Protein AF-C9ZE68-F1 (afdb_monomer)

Mean predicted aligned error: 5.51 Å

Organism: Streptomyces scabiei (strain 87.22) (NCBI:txid680198)

pLDDT: mean 90.87, std 10.53, range [42.44, 98.25]

Solvent-accessible surface area (backbone atoms only — not comparable to full-atom values): 5955 Å² total; per-residue (Å²): 134,88,74,89,77,87,78,89,62,75,82,53,48,54,59,55,50,57,30,66,72,49,49,51,53,38,39,52,59,29,58,71,29,46,66,51,25,28,55,48,25,44,76,76,79,28,62,74,60,20,71,30,50,44,78,47,77,48,69,44,99,87,46,54,60,47,43,39,73,45,54,75,49,97,59,41,62,34,37,44,68,33,57,101,87,37,72,59,66,29,44,63,69,47,30,60,60,74,73,78,124

Nearest PDB structures (foldseek):
  2iik-assembly1_B  TM=2.261E-01  e=1.487E+00  Homo sapiens
  7mby-assembly1_R  TM=3.141E-01  e=6.501E+00  Homo sapiens

Sequence (101 aa):
MSGIRFEFDPSCLQEVMQSAPVRDALRQKAEEIVPRAQALARAEIGEEFAESITVSEEIRPRGRPTAKVVADRADAEAHEYGDSTTARRRILGRAARTGDT

Foldseek 3Di:
DPDDDDDDDVVCVLVVQLDPVNQVVQQVLQVQLLVQLLVLCCVPPRNLQSVQWDWDWDQDPSRHIHIHTDGPDPCRCCQLPNDPPGDHPNSSVVSNPVPPD

Structure (mmCIF, N/CA/C/O backbone):
data_AF-C9ZE68-F1
#
_entry.id   AF-C9ZE68-F1
#
loop_
_atom_site.group_PDB
_atom_site.id
_atom_site.type_symbol
_atom_site.label_atom_id
_atom_site.label_alt_id
_atom_site.label_comp_id
_atom_site.label_asym_id
_atom_site.label_entity_id
_atom_site.label_seq_id
_atom_site.pdbx_PDB_ins_code
_atom_site.Cartn_x
_atom_site.Cartn_y
_atom_site.Cartn_z
_atom_site.occupancy
_atom_site.B_iso_or_equiv
_atom_site.auth_seq_id
_atom_site.auth_comp_id
_atom_site.auth_asym_id
_atom_site.auth_atom_id
_atom_site.pdbx_PDB_model_num
ATOM 1 N N . MET A 1 1 ? 35.829 -20.253 -32.693 1.00 49.03 1 MET A N 1
ATOM 2 C CA . MET A 1 1 ? 34.462 -19.725 -32.496 1.00 49.03 1 MET A CA 1
ATOM 3 C C . MET A 1 1 ? 34.550 -18.591 -31.490 1.00 49.03 1 MET A C 1
ATOM 5 O O . MET A 1 1 ? 34.694 -18.866 -30.307 1.00 49.03 1 MET A O 1
ATOM 9 N N . SER A 1 2 ? 34.588 -17.338 -31.951 1.00 62.56 2 SER A N 1
ATOM 10 C CA . SER A 1 2 ? 34.518 -16.187 -31.041 1.00 62.56 2 SER A CA 1
ATOM 11 C C . SER A 1 2 ? 33.066 -16.074 -30.580 1.00 62.56 2 SER A C 1
ATOM 13 O O . SER A 1 2 ? 32.187 -15.819 -31.399 1.00 62.56 2 SER A O 1
ATOM 15 N N . GLY A 1 3 ? 32.795 -16.408 -29.319 1.00 71.56 3 GLY A N 1
ATOM 16 C CA . GLY A 1 3 ? 31.447 -16.336 -28.758 1.00 71.56 3 GLY A CA 1
ATOM 17 C C . GLY A 1 3 ? 31.003 -14.882 -28.629 1.00 71.56 3 GLY A C 1
ATOM 18 O O . GLY A 1 3 ? 31.788 -14.036 -28.201 1.00 71.56 3 GLY A O 1
ATOM 19 N N . ILE A 1 4 ? 29.753 -14.595 -28.989 1.00 76.12 4 ILE A N 1
ATOM 20 C CA . ILE A 1 4 ? 29.135 -13.295 -28.719 1.00 76.12 4 ILE A CA 1
ATOM 21 C C . ILE A 1 4 ? 29.151 -13.086 -27.201 1.00 76.12 4 ILE A C 1
ATOM 23 O O . ILE A 1 4 ? 28.616 -13.905 -26.452 1.00 76.12 4 ILE A O 1
ATOM 27 N N . ARG A 1 5 ? 29.792 -12.005 -26.750 1.00 76.38 5 ARG A N 1
ATOM 28 C CA . ARG A 1 5 ? 29.735 -11.544 -25.362 1.00 76.38 5 ARG A CA 1
ATOM 29 C C . ARG A 1 5 ? 28.715 -10.422 -25.286 1.00 76.38 5 ARG A C 1
ATOM 31 O O . ARG A 1 5 ? 28.875 -9.403 -25.948 1.00 76.38 5 ARG A O 1
ATOM 38 N N . PHE A 1 6 ? 27.671 -10.633 -24.498 1.00 81.00 6 PHE A N 1
ATOM 39 C CA . PHE A 1 6 ? 26.777 -9.558 -24.098 1.00 81.00 6 PHE A CA 1
ATOM 40 C C . PHE A 1 6 ? 27.409 -8.849 -22.903 1.00 81.00 6 PHE A C 1
ATOM 42 O O . PHE A 1 6 ? 27.672 -9.480 -21.879 1.00 81.00 6 PHE A O 1
ATOM 49 N N . GLU A 1 7 ? 27.672 -7.556 -23.051 1.00 82.88 7 GLU A N 1
ATOM 50 C CA . GLU A 1 7 ? 28.088 -6.686 -21.956 1.00 82.88 7 GLU A CA 1
ATOM 51 C C . GLU A 1 7 ? 26.886 -5.845 -21.531 1.00 82.88 7 GLU A C 1
ATOM 53 O O . GLU A 1 7 ? 26.155 -5.310 -22.366 1.00 82.88 7 GLU A O 1
ATOM 58 N N . PHE A 1 8 ? 26.639 -5.788 -20.225 1.00 82.12 8 PHE A N 1
ATOM 59 C CA . PHE A 1 8 ? 25.560 -4.983 -19.674 1.00 82.12 8 PHE A CA 1
ATOM 60 C C . PHE A 1 8 ? 25.942 -3.505 -19.747 1.00 82.12 8 PHE A C 1
ATOM 62 O O . PHE A 1 8 ? 26.947 -3.108 -19.160 1.00 82.12 8 PHE A O 1
ATOM 69 N N . ASP A 1 9 ? 25.125 -2.704 -20.426 1.00 85.00 9 ASP A N 1
ATOM 70 C CA . ASP A 1 9 ? 25.223 -1.248 -20.404 1.00 85.00 9 ASP A CA 1
ATOM 71 C C . ASP A 1 9 ? 24.418 -0.699 -19.210 1.00 85.00 9 ASP A C 1
ATOM 73 O O . ASP A 1 9 ? 23.189 -0.762 -19.219 1.00 85.00 9 ASP A O 1
ATOM 77 N N . PRO A 1 10 ? 25.059 -0.127 -18.177 1.00 82.69 10 PRO A N 1
ATOM 78 C CA . PRO A 1 10 ? 24.349 0.404 -17.018 1.00 82.69 10 PRO A CA 1
ATOM 79 C C . PRO A 1 10 ? 23.376 1.542 -17.342 1.00 82.69 10 PRO A C 1
ATOM 81 O O . PRO A 1 10 ? 22.474 1.802 -16.544 1.00 82.69 10 PRO A O 1
ATOM 84 N N . SER A 1 11 ? 23.530 2.220 -18.485 1.00 84.00 11 SER A N 1
ATOM 85 C CA . SER A 1 11 ? 22.630 3.298 -18.898 1.00 84.00 11 SER A CA 1
ATOM 86 C C . SER A 1 11 ? 21.211 2.798 -19.198 1.00 84.00 11 SER A C 1
ATOM 88 O O . SER A 1 11 ? 20.246 3.513 -18.928 1.00 84.00 11 SER A O 1
ATOM 90 N N . CYS A 1 12 ? 21.055 1.539 -19.629 1.00 85.50 12 CYS A N 1
ATOM 91 C CA . CYS A 1 12 ? 19.744 0.950 -19.916 1.00 85.50 12 CYS A CA 1
ATOM 92 C C . CYS A 1 12 ? 18.988 0.510 -18.651 1.00 85.50 12 CYS A C 1
ATOM 94 O O . CYS A 1 12 ? 17.796 0.200 -18.709 1.00 85.50 12 CYS A O 1
ATOM 96 N N . LEU A 1 13 ? 19.644 0.511 -17.481 1.00 83.75 13 LEU A N 1
ATOM 97 C CA . LEU A 1 13 ? 19.055 0.024 -16.233 1.00 83.75 13 LEU A CA 1
ATOM 98 C C . LEU A 1 13 ? 17.764 0.763 -15.873 1.00 83.75 13 LEU A C 1
ATOM 100 O O . LEU A 1 13 ? 16.823 0.146 -15.382 1.00 83.75 13 LEU A O 1
ATOM 104 N N . GLN A 1 14 ? 17.702 2.075 -16.106 1.00 83.75 14 GLN A N 1
ATOM 105 C CA . GLN A 1 14 ? 16.513 2.861 -15.787 1.00 83.75 14 GLN A CA 1
ATOM 106 C C . GLN A 1 14 ? 15.311 2.442 -16.642 1.00 83.75 14 GLN A C 1
ATOM 108 O O . GLN A 1 14 ? 14.220 2.262 -16.106 1.00 83.75 14 GLN A O 1
ATOM 113 N N . GLU A 1 15 ? 15.517 2.237 -17.941 1.00 85.88 15 GLU A N 1
ATOM 114 C CA . GLU A 1 15 ? 14.476 1.784 -18.868 1.00 85.88 15 GLU A CA 1
ATOM 115 C C . GLU A 1 15 ? 14.003 0.371 -18.516 1.00 85.88 15 GLU A C 1
ATOM 117 O O . GLU A 1 15 ? 12.801 0.118 -18.432 1.00 85.88 15 GLU A O 1
ATOM 122 N N . VAL A 1 16 ? 14.940 -0.532 -18.203 1.00 86.88 16 VAL A N 1
ATOM 123 C CA . VAL A 1 16 ? 14.628 -1.889 -17.732 1.00 86.88 16 VAL A CA 1
ATOM 124 C C . VAL A 1 16 ? 13.805 -1.841 -16.446 1.00 86.88 16 VAL A C 1
ATOM 126 O O . VAL A 1 16 ? 12.775 -2.507 -16.347 1.00 86.88 16 VAL A O 1
ATOM 129 N N . MET A 1 17 ? 14.207 -1.021 -15.472 1.00 84.31 17 MET A N 1
ATOM 130 C CA . MET A 1 17 ? 13.481 -0.870 -14.210 1.00 84.31 17 MET A CA 1
ATOM 131 C C . MET A 1 17 ? 12.079 -0.288 -14.402 1.00 84.31 17 MET A C 1
ATOM 133 O O . MET A 1 17 ? 11.209 -0.581 -13.595 1.00 84.31 17 MET A O 1
ATOM 137 N N . GLN A 1 18 ? 11.848 0.517 -15.440 1.00 86.88 18 GLN A N 1
ATOM 138 C CA . GLN A 1 18 ? 10.539 1.094 -15.773 1.00 86.88 18 GLN A CA 1
ATOM 139 C C . GLN A 1 18 ? 9.685 0.213 -16.687 1.00 86.88 18 GLN A C 1
ATOM 141 O O . GLN A 1 18 ? 8.532 0.557 -16.963 1.00 86.88 18 GLN A O 1
ATOM 146 N N . SER A 1 19 ? 10.235 -0.904 -17.163 1.00 91.75 19 SER A N 1
ATOM 147 C CA . SER A 1 19 ? 9.542 -1.808 -18.073 1.00 91.75 19 SER A CA 1
ATOM 148 C C . SER A 1 19 ? 8.244 -2.346 -17.462 1.00 91.75 19 SER A C 1
ATOM 150 O O . SER A 1 19 ? 8.126 -2.514 -16.245 1.00 91.75 19 SER A O 1
ATOM 152 N N . ALA A 1 20 ? 7.261 -2.636 -18.321 1.00 93.44 20 ALA A N 1
ATOM 153 C CA . ALA A 1 20 ? 5.972 -3.174 -17.887 1.00 93.44 20 ALA A CA 1
ATOM 154 C C . ALA A 1 20 ? 6.115 -4.418 -16.987 1.00 93.44 20 ALA A C 1
ATOM 156 O O . ALA A 1 20 ? 5.551 -4.379 -15.898 1.00 93.44 20 ALA A O 1
ATOM 157 N N . PRO A 1 21 ? 6.961 -5.423 -17.307 1.00 94.69 21 PRO A N 1
ATOM 158 C CA . PRO A 1 21 ? 7.126 -6.593 -16.443 1.00 94.69 21 PRO A CA 1
ATOM 159 C C . PRO A 1 21 ? 7.581 -6.263 -15.016 1.00 94.69 21 PRO A C 1
ATOM 161 O O . PRO A 1 21 ? 7.119 -6.887 -14.064 1.00 94.69 21 PRO A O 1
ATOM 164 N N . VAL A 1 22 ? 8.469 -5.275 -14.840 1.00 93.00 22 VAL A N 1
ATOM 165 C CA . VAL A 1 22 ? 8.927 -4.867 -13.501 1.00 93.00 22 VAL A CA 1
ATOM 166 C C . VAL A 1 22 ? 7.799 -4.189 -12.730 1.00 93.00 22 VAL A C 1
ATOM 168 O O . VAL A 1 22 ? 7.597 -4.481 -11.553 1.00 93.00 22 VAL A O 1
ATOM 171 N N . ARG A 1 23 ? 7.045 -3.297 -13.379 1.00 94.44 23 ARG A N 1
ATOM 172 C CA . ARG A 1 23 ? 5.908 -2.619 -12.740 1.00 94.44 23 ARG A CA 1
ATOM 173 C C . ARG A 1 23 ? 4.803 -3.605 -12.372 1.00 94.44 23 ARG A C 1
ATOM 175 O O . ARG A 1 23 ? 4.315 -3.553 -11.248 1.00 94.44 23 ARG A O 1
ATOM 182 N N . ASP A 1 24 ? 4.490 -4.540 -13.265 1.00 95.69 24 ASP A N 1
ATOM 183 C CA . ASP A 1 24 ? 3.481 -5.576 -13.043 1.00 95.69 24 ASP A CA 1
ATOM 184 C C . ASP A 1 24 ? 3.874 -6.469 -11.859 1.00 95.69 24 ASP A C 1
ATOM 186 O O . ASP A 1 24 ? 3.052 -6.730 -10.984 1.00 95.69 24 ASP A O 1
ATOM 190 N N . ALA A 1 25 ? 5.152 -6.854 -11.755 1.00 95.88 25 ALA A N 1
ATOM 191 C CA . ALA A 1 25 ? 5.657 -7.611 -10.610 1.00 95.88 25 ALA A CA 1
ATOM 192 C C . ALA A 1 25 ? 5.557 -6.824 -9.288 1.00 95.88 25 ALA A C 1
ATOM 194 O O . ALA A 1 25 ? 5.176 -7.381 -8.256 1.00 95.88 25 ALA A O 1
ATOM 195 N N . LEU A 1 26 ? 5.868 -5.520 -9.298 1.00 95.69 26 LEU A N 1
ATOM 196 C CA . LEU A 1 26 ? 5.708 -4.659 -8.118 1.00 95.69 26 LEU A CA 1
ATOM 197 C C . LEU A 1 26 ? 4.238 -4.548 -7.704 1.00 95.69 26 LEU A C 1
ATOM 199 O O . LEU A 1 26 ? 3.922 -4.660 -6.517 1.00 95.69 26 LEU A O 1
ATOM 203 N N . ARG A 1 27 ? 3.345 -4.346 -8.677 1.00 96.69 27 ARG A N 1
ATOM 204 C CA . ARG A 1 27 ? 1.901 -4.271 -8.466 1.00 96.69 27 ARG A CA 1
ATOM 205 C C . ARG A 1 27 ? 1.358 -5.573 -7.894 1.00 96.69 27 ARG A C 1
ATOM 207 O O . ARG A 1 27 ? 0.704 -5.530 -6.857 1.00 96.69 27 ARG A O 1
ATOM 214 N N . GLN A 1 28 ? 1.697 -6.712 -8.496 1.00 96.44 28 GLN A N 1
ATOM 215 C CA . GLN A 1 28 ? 1.291 -8.032 -8.016 1.00 96.44 28 GLN A CA 1
ATOM 216 C C . GLN A 1 28 ? 1.710 -8.236 -6.558 1.00 96.44 28 GLN A C 1
ATOM 218 O O . GLN A 1 28 ? 0.912 -8.674 -5.730 1.00 96.44 28 GLN A O 1
ATOM 223 N N . LYS A 1 29 ? 2.936 -7.827 -6.203 1.00 95.19 29 LYS A N 1
ATOM 224 C CA . LYS A 1 29 ? 3.404 -7.944 -4.822 1.00 95.19 29 LYS A CA 1
ATOM 225 C C . LYS A 1 29 ? 2.611 -7.073 -3.845 1.00 95.19 29 LYS A C 1
ATOM 227 O O . LYS A 1 29 ? 2.375 -7.486 -2.711 1.00 95.19 29 LYS A O 1
ATOM 232 N N . ALA A 1 30 ? 2.194 -5.880 -4.264 1.00 96.25 30 ALA A N 1
ATOM 233 C CA . ALA A 1 30 ? 1.320 -5.027 -3.463 1.00 96.25 30 ALA A CA 1
ATOM 234 C C . ALA A 1 30 ? -0.101 -5.612 -3.347 1.00 96.25 30 ALA A C 1
ATOM 236 O O . ALA A 1 30 ? -0.671 -5.619 -2.255 1.00 96.25 30 ALA A O 1
ATOM 237 N N . GLU A 1 31 ? -0.649 -6.162 -4.431 1.00 96.56 31 GLU A N 1
ATOM 238 C CA . GLU A 1 31 ? -1.969 -6.805 -4.462 1.00 96.56 31 GLU A CA 1
ATOM 239 C C . GLU A 1 31 ? -2.045 -8.022 -3.522 1.00 96.56 31 GLU A C 1
ATOM 241 O O . GLU A 1 31 ? -3.057 -8.210 -2.853 1.00 96.56 31 GLU A O 1
ATOM 246 N N . GLU A 1 32 ? -0.956 -8.781 -3.347 1.00 95.94 32 GLU A N 1
ATOM 247 C CA . GLU A 1 32 ? -0.866 -9.855 -2.339 1.00 95.94 32 GLU A CA 1
ATOM 248 C C . GLU A 1 32 ? -1.020 -9.355 -0.886 1.00 95.94 32 GLU A C 1
ATOM 250 O O . GLU A 1 32 ? -1.322 -10.129 0.032 1.00 95.94 32 GLU A O 1
ATOM 255 N N . ILE A 1 33 ? -0.738 -8.078 -0.617 1.00 96.50 33 ILE A N 1
ATOM 256 C CA . ILE A 1 33 ? -0.802 -7.486 0.729 1.00 96.50 33 ILE A CA 1
ATOM 257 C C . ILE A 1 33 ? -2.211 -6.962 1.031 1.00 96.50 33 ILE A C 1
ATOM 259 O O . ILE A 1 33 ? -2.665 -7.074 2.173 1.00 96.50 33 ILE A O 1
ATOM 263 N N . VAL A 1 34 ? -2.922 -6.453 0.020 1.00 97.12 34 VAL A N 1
ATOM 264 C CA . VAL A 1 34 ? -4.266 -5.859 0.149 1.00 97.12 34 VAL A CA 1
ATOM 265 C C . VAL A 1 34 ? -5.252 -6.729 0.939 1.00 97.12 34 VAL A C 1
ATOM 267 O O . VAL A 1 34 ? -5.765 -6.232 1.942 1.00 97.12 34 VAL A O 1
ATOM 270 N N . PRO A 1 35 ? -5.509 -8.012 0.604 1.00 96.88 35 PRO A N 1
ATOM 271 C CA . PRO A 1 35 ? -6.537 -8.791 1.300 1.00 96.88 35 PRO A CA 1
ATOM 272 C C . PRO A 1 35 ? -6.224 -8.976 2.790 1.00 96.88 35 PRO A C 1
ATOM 274 O O . PRO A 1 35 ? -7.125 -8.972 3.627 1.00 96.88 35 PRO A O 1
ATOM 277 N N . ARG A 1 36 ? -4.937 -9.071 3.147 1.00 95.94 36 ARG A N 1
ATOM 278 C CA . ARG A 1 36 ? -4.488 -9.160 4.544 1.00 95.94 36 ARG A CA 1
ATOM 279 C C . ARG A 1 36 ? -4.701 -7.842 5.281 1.00 95.94 36 ARG A C 1
ATOM 281 O O . ARG A 1 36 ? -5.186 -7.847 6.410 1.00 95.94 36 ARG A O 1
ATOM 288 N N . ALA A 1 37 ? -4.368 -6.723 4.644 1.00 97.19 37 ALA A N 1
ATOM 289 C CA . ALA A 1 37 ? -4.594 -5.394 5.202 1.00 97.19 37 ALA A CA 1
ATOM 290 C C . ALA A 1 37 ? -6.091 -5.124 5.420 1.00 97.19 37 ALA A C 1
ATOM 292 O O . ALA A 1 37 ? -6.477 -4.679 6.498 1.00 97.19 37 ALA A O 1
ATOM 293 N N . GLN A 1 38 ? -6.932 -5.481 4.448 1.00 98.06 38 GLN A N 1
ATOM 294 C CA . GLN A 1 38 ? -8.385 -5.364 4.549 1.00 98.06 38 GLN A CA 1
ATOM 295 C C . GLN A 1 38 ? -8.957 -6.238 5.669 1.00 98.06 38 GLN A C 1
ATOM 297 O O . GLN A 1 38 ? -9.767 -5.762 6.456 1.00 98.06 38 GLN A O 1
ATOM 302 N N . ALA A 1 39 ? -8.515 -7.492 5.803 1.00 97.62 39 ALA A N 1
ATOM 303 C CA . ALA A 1 39 ? -8.963 -8.366 6.889 1.00 97.62 39 ALA A CA 1
ATOM 304 C C . ALA A 1 39 ? -8.621 -7.798 8.280 1.00 97.62 39 ALA A C 1
ATOM 306 O O . ALA A 1 39 ? -9.470 -7.790 9.170 1.00 97.62 39 ALA A O 1
ATOM 307 N N . LEU A 1 40 ? -7.402 -7.274 8.454 1.00 96.62 40 LEU A N 1
ATOM 308 C CA . LEU A 1 40 ? -6.990 -6.611 9.695 1.00 96.62 40 LEU A CA 1
ATOM 309 C C . LEU A 1 40 ? -7.801 -5.333 9.958 1.00 96.62 40 LEU A C 1
ATOM 311 O O . LEU A 1 40 ? -8.244 -5.110 11.082 1.00 96.62 40 LEU A O 1
ATOM 315 N N . ALA A 1 41 ? -8.028 -4.515 8.928 1.00 97.38 41 ALA A N 1
ATOM 316 C CA . ALA A 1 41 ? -8.821 -3.294 9.035 1.00 97.38 41 ALA A CA 1
ATOM 317 C C . ALA A 1 41 ? -10.271 -3.572 9.450 1.00 97.38 41 ALA A C 1
ATOM 319 O O . ALA A 1 41 ? -10.764 -2.921 10.370 1.00 97.38 41 ALA A O 1
ATOM 320 N N . ARG A 1 42 ? -10.926 -4.574 8.845 1.00 98.06 42 ARG A N 1
ATOM 321 C CA . ARG A 1 42 ? -12.291 -4.988 9.217 1.00 98.06 42 ARG A CA 1
ATOM 322 C C . ARG A 1 42 ? -12.387 -5.403 10.679 1.00 98.06 42 ARG A C 1
ATOM 324 O O . ARG A 1 42 ? -13.350 -5.058 11.352 1.00 98.06 42 ARG A O 1
ATOM 331 N N . ALA A 1 43 ? -11.389 -6.140 11.164 1.00 96.94 43 ALA A N 1
ATOM 332 C CA . ALA A 1 43 ? -11.377 -6.650 12.528 1.00 96.94 43 ALA A CA 1
ATOM 333 C C . ALA A 1 43 ? -11.101 -5.565 13.583 1.00 96.94 43 ALA A 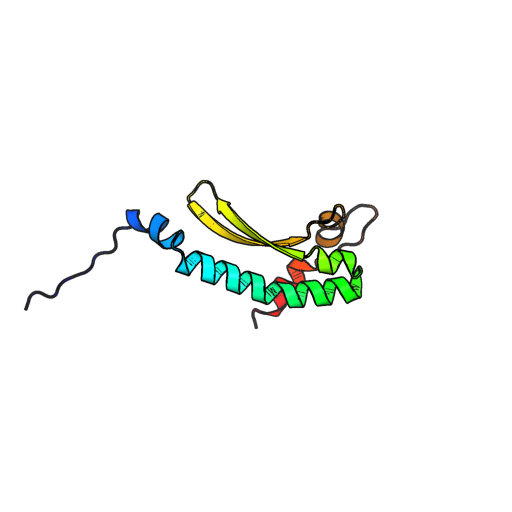C 1
ATOM 335 O O . ALA A 1 43 ? -11.594 -5.670 14.704 1.00 96.94 43 ALA A O 1
ATOM 336 N N . GLU A 1 44 ? -10.291 -4.552 13.257 1.00 95.69 44 GLU A N 1
ATOM 337 C CA . GLU A 1 44 ? -9.760 -3.613 14.256 1.00 95.69 44 GLU A CA 1
ATOM 338 C C . GLU A 1 44 ? -10.302 -2.179 14.153 1.00 95.69 44 GLU A C 1
ATOM 340 O O . GLU A 1 44 ? -10.251 -1.456 15.151 1.00 95.69 44 GLU A O 1
ATOM 345 N N . ILE A 1 45 ? -10.774 -1.750 12.977 1.00 95.38 45 ILE A N 1
ATOM 346 C CA . ILE A 1 45 ? -11.193 -0.364 12.708 1.00 95.38 45 ILE A CA 1
ATOM 347 C C . ILE A 1 45 ? -12.624 -0.323 12.161 1.00 95.38 45 ILE A C 1
ATOM 349 O O . ILE A 1 45 ? -13.470 0.361 12.730 1.00 95.38 45 ILE A O 1
ATOM 353 N N . GLY A 1 46 ? -12.906 -1.059 11.084 1.00 96.81 46 GLY A N 1
ATOM 354 C CA . GLY A 1 46 ? -14.233 -1.127 10.469 1.00 96.81 46 GLY A CA 1
ATOM 355 C C . GLY A 1 46 ? -14.199 -1.323 8.952 1.00 96.81 46 GLY A C 1
ATOM 356 O O . GLY A 1 46 ? -13.139 -1.259 8.325 1.00 96.81 46 GLY A O 1
ATOM 357 N N . GLU A 1 47 ? -15.376 -1.559 8.365 1.00 97.62 47 GLU A N 1
ATOM 358 C CA . GLU A 1 47 ? -15.514 -1.880 6.934 1.00 97.62 47 GLU A CA 1
ATOM 359 C C . GLU A 1 47 ? -15.081 -0.717 6.035 1.00 97.62 47 GLU A C 1
ATOM 361 O O . GLU A 1 47 ? -14.277 -0.918 5.136 1.00 97.62 47 GLU A O 1
ATOM 366 N N . GLU A 1 48 ? -15.500 0.514 6.336 1.00 96.69 48 GLU A N 1
ATOM 367 C CA . GLU A 1 48 ? -15.137 1.697 5.539 1.00 96.69 48 GLU A CA 1
ATOM 368 C C . GLU A 1 48 ? -13.617 1.901 5.428 1.00 96.69 48 GLU A C 1
ATOM 370 O O . GLU A 1 48 ? -13.107 2.336 4.399 1.00 96.69 48 GLU A O 1
ATOM 375 N N . PHE A 1 49 ? -12.869 1.600 6.497 1.00 97.44 49 PHE A N 1
ATOM 376 C CA . PHE A 1 49 ? -11.408 1.667 6.454 1.00 97.44 49 PHE A CA 1
ATOM 377 C C . PHE A 1 49 ? -10.833 0.549 5.588 1.00 97.44 49 PHE A C 1
ATOM 379 O O . PHE A 1 49 ? -9.861 0.757 4.873 1.00 97.44 49 PHE A O 1
ATOM 386 N N . ALA A 1 50 ? -11.408 -0.652 5.649 1.00 97.69 50 ALA A N 1
ATOM 387 C CA . ALA A 1 50 ? -10.974 -1.751 4.801 1.00 97.69 50 ALA A CA 1
ATOM 388 C C . ALA A 1 50 ? -11.222 -1.447 3.315 1.00 97.69 50 ALA A C 1
ATOM 390 O O . ALA A 1 50 ? -10.357 -1.713 2.484 1.00 97.69 50 ALA A O 1
ATOM 391 N N . GLU A 1 51 ? -12.365 -0.851 2.984 1.00 97.62 51 GLU A N 1
ATOM 392 C CA . GLU A 1 51 ? -12.728 -0.473 1.615 1.00 97.62 51 GLU A CA 1
ATOM 393 C C . GLU A 1 51 ? -11.842 0.641 1.042 1.00 97.62 51 GLU A C 1
ATOM 395 O O . GLU A 1 51 ? -11.612 0.671 -0.167 1.00 97.62 51 GLU A O 1
ATOM 400 N N . SER A 1 52 ? -11.274 1.512 1.884 1.00 97.75 52 SER A N 1
ATOM 401 C CA . SER A 1 52 ? -10.349 2.559 1.428 1.00 97.75 52 SER A CA 1
ATOM 402 C C . SER A 1 52 ? -8.947 2.044 1.072 1.00 97.75 52 SER A C 1
ATOM 404 O O . SER A 1 52 ? -8.138 2.792 0.512 1.00 97.75 52 SER A O 1
ATOM 406 N N . ILE A 1 53 ? -8.632 0.779 1.382 1.00 98.25 53 ILE A N 1
ATOM 407 C CA . ILE A 1 53 ? -7.316 0.187 1.124 1.00 98.25 53 ILE A CA 1
ATOM 408 C C . ILE A 1 53 ? -7.188 -0.223 -0.345 1.00 98.25 53 ILE A C 1
ATOM 410 O O . ILE A 1 53 ? -7.878 -1.128 -0.816 1.00 98.25 53 ILE A O 1
ATOM 414 N N . THR A 1 54 ? -6.234 0.387 -1.046 1.00 97.75 54 THR A N 1
ATOM 415 C CA . THR A 1 54 ? -5.973 0.177 -2.478 1.00 97.75 54 THR A CA 1
ATOM 416 C C . THR A 1 54 ? -4.473 0.114 -2.786 1.00 97.75 54 THR A C 1
ATOM 418 O O . THR A 1 54 ? -3.626 0.339 -1.917 1.00 97.75 54 THR A O 1
ATOM 421 N N . VAL A 1 55 ? -4.124 -0.219 -4.033 1.00 97.94 55 VAL A N 1
ATOM 422 C CA . VAL A 1 55 ? -2.750 -0.114 -4.547 1.00 97.94 55 VAL A CA 1
ATOM 423 C C . VAL A 1 55 ? -2.589 1.200 -5.306 1.00 97.94 55 VAL A C 1
ATOM 425 O O . VAL A 1 55 ? -3.388 1.522 -6.180 1.00 97.94 55 VAL A O 1
ATOM 428 N N . SER A 1 56 ? -1.521 1.933 -5.002 1.00 97.12 56 SER A N 1
ATOM 429 C CA . SER A 1 56 ? -1.100 3.147 -5.696 1.00 97.12 56 SER A CA 1
ATOM 430 C C . SER A 1 56 ? 0.249 2.922 -6.376 1.00 97.12 56 SER A C 1
ATOM 432 O O . SER A 1 56 ? 1.217 2.497 -5.739 1.00 97.12 56 SER A O 1
ATOM 434 N N . GLU A 1 57 ? 0.312 3.209 -7.673 1.00 95.88 57 GLU A N 1
ATOM 435 C CA . GLU A 1 57 ? 1.525 3.117 -8.483 1.00 95.88 57 GLU A CA 1
ATOM 436 C C . GLU A 1 57 ? 2.122 4.511 -8.714 1.00 95.88 57 GLU A C 1
ATOM 438 O O . GLU A 1 57 ? 1.415 5.472 -9.007 1.00 95.88 57 GLU A O 1
ATOM 443 N N . GLU A 1 58 ? 3.442 4.628 -8.593 1.00 94.31 58 GLU A N 1
ATOM 444 C CA . GLU A 1 58 ? 4.171 5.887 -8.764 1.00 94.31 58 GLU A CA 1
ATOM 445 C C . GLU A 1 58 ? 5.526 5.619 -9.424 1.00 94.31 58 GLU A C 1
ATOM 447 O O . GLU A 1 58 ? 6.215 4.659 -9.071 1.00 94.31 58 GLU A O 1
ATOM 452 N N . ILE A 1 59 ? 5.954 6.504 -10.325 1.00 90.75 59 ILE A N 1
ATOM 453 C CA . ILE A 1 59 ? 7.344 6.572 -10.785 1.00 90.75 59 ILE A CA 1
ATOM 454 C C . ILE A 1 59 ? 8.015 7.747 -10.077 1.00 90.75 59 ILE A C 1
ATOM 456 O O . ILE A 1 59 ? 7.657 8.902 -10.293 1.00 90.75 59 ILE A O 1
ATOM 460 N N . ARG A 1 60 ? 9.011 7.459 -9.235 1.00 89.06 60 ARG A N 1
ATOM 461 C CA . ARG A 1 60 ? 9.747 8.503 -8.508 1.00 89.06 60 ARG A CA 1
ATOM 462 C C . ARG A 1 60 ? 10.591 9.359 -9.468 1.00 89.06 60 ARG A C 1
ATOM 464 O O . ARG A 1 60 ? 10.993 8.853 -10.513 1.00 89.06 60 ARG A O 1
ATOM 471 N N . PRO A 1 61 ? 11.010 10.585 -9.088 1.00 86.81 61 PRO A N 1
ATOM 472 C CA . PRO A 1 61 ? 11.771 11.487 -9.967 1.00 86.81 61 PRO A CA 1
ATOM 473 C C . PRO A 1 61 ? 13.059 10.908 -10.579 1.00 86.81 61 PRO A C 1
ATOM 475 O O . PRO A 1 61 ? 13.468 11.317 -11.657 1.00 86.81 61 PRO A O 1
ATOM 478 N N . ARG A 1 62 ? 13.701 9.934 -9.917 1.00 83.62 62 ARG A N 1
ATOM 479 C CA . ARG A 1 62 ? 14.887 9.215 -10.436 1.00 83.62 62 ARG 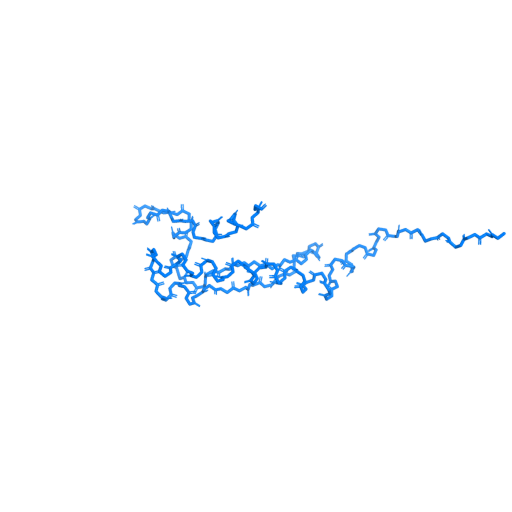A CA 1
ATOM 480 C C . ARG A 1 62 ? 14.540 7.951 -11.231 1.00 83.62 62 ARG A C 1
ATOM 482 O O . ARG A 1 62 ? 15.359 7.050 -11.361 1.00 83.62 62 ARG A O 1
ATOM 489 N N . GLY A 1 63 ? 13.296 7.839 -11.676 1.00 84.25 63 GLY A N 1
ATOM 490 C CA . GLY A 1 63 ? 12.824 6.791 -12.563 1.00 84.25 63 GLY A CA 1
ATOM 491 C C . GLY A 1 63 ? 12.504 5.444 -11.921 1.00 84.25 63 GLY A C 1
ATOM 492 O O . GLY A 1 63 ? 12.066 4.554 -12.637 1.00 84.25 63 GLY A O 1
ATOM 493 N N . ARG A 1 64 ? 12.680 5.265 -10.608 1.00 89.19 64 ARG A N 1
ATOM 494 C CA . ARG A 1 64 ? 12.324 4.011 -9.927 1.00 89.19 64 ARG A CA 1
ATOM 495 C C . ARG A 1 64 ? 10.797 3.901 -9.786 1.00 89.19 64 ARG A C 1
ATOM 497 O O . ARG A 1 64 ? 10.231 4.740 -9.076 1.00 89.19 64 ARG A O 1
ATOM 504 N N . PRO A 1 65 ? 10.139 2.884 -10.374 1.00 94.38 65 PRO A N 1
ATOM 505 C CA . PRO A 1 65 ? 8.730 2.637 -10.10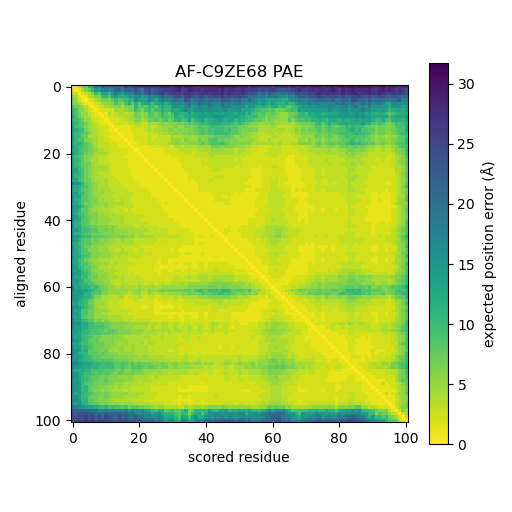9 1.00 94.38 65 PRO A CA 1
ATOM 506 C C . PRO A 1 65 ? 8.528 2.039 -8.718 1.00 94.38 65 PRO A C 1
ATOM 508 O O . PRO A 1 65 ? 9.402 1.368 -8.163 1.00 9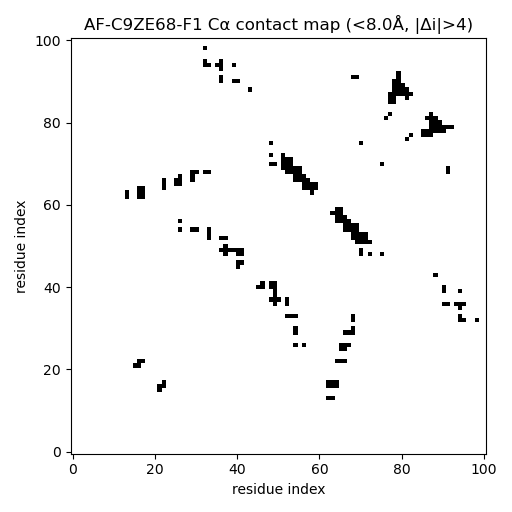4.38 65 PRO A O 1
ATOM 511 N N . THR A 1 66 ? 7.356 2.290 -8.153 1.00 95.38 66 THR A N 1
ATOM 512 C CA . THR A 1 66 ? 6.891 1.708 -6.897 1.00 95.38 66 THR A CA 1
ATOM 513 C C . THR A 1 66 ? 5.406 1.401 -6.995 1.00 95.38 66 THR A C 1
ATOM 515 O O . THR A 1 66 ? 4.665 2.200 -7.557 1.00 95.38 66 THR A O 1
ATOM 518 N N . ALA A 1 67 ? 4.981 0.298 -6.385 1.00 96.75 67 ALA A N 1
ATOM 519 C CA . ALA A 1 67 ? 3.588 0.033 -6.054 1.00 96.75 67 ALA A CA 1
ATOM 520 C C . ALA A 1 67 ? 3.473 -0.006 -4.526 1.00 96.75 67 ALA A C 1
ATOM 522 O O . ALA A 1 67 ? 4.285 -0.647 -3.854 1.00 96.75 67 ALA A O 1
ATOM 523 N N . LYS A 1 68 ? 2.520 0.735 -3.968 1.00 95.75 68 LYS A N 1
ATOM 524 C CA . LYS A 1 68 ? 2.317 0.883 -2.523 1.00 95.75 68 LYS A CA 1
ATOM 525 C C . LYS A 1 68 ? 0.895 0.481 -2.182 1.00 95.75 68 LYS A C 1
ATOM 527 O O . LYS A 1 68 ? -0.021 0.827 -2.916 1.00 95.75 68 LYS A O 1
ATOM 532 N N . VAL A 1 69 ? 0.705 -0.175 -1.044 1.00 97.31 69 VAL A N 1
ATOM 533 C CA . VAL A 1 69 ? -0.627 -0.287 -0.442 1.00 97.31 69 VAL A CA 1
ATOM 534 C C . VAL A 1 69 ? -0.884 0.985 0.355 1.00 97.31 69 VAL A C 1
ATOM 536 O O . VAL A 1 69 ? -0.057 1.366 1.186 1.00 97.31 69 VAL A O 1
ATOM 539 N N . VAL A 1 70 ? -1.999 1.646 0.077 1.00 97.31 70 VAL A N 1
ATOM 540 C CA . VAL A 1 70 ? -2.414 2.904 0.706 1.00 97.31 70 VAL A CA 1
ATOM 541 C C . VAL A 1 70 ? -3.840 2.764 1.224 1.00 97.31 70 VAL A C 1
ATOM 543 O O . VAL A 1 70 ? -4.582 1.920 0.735 1.00 97.31 70 VAL A O 1
ATOM 546 N N . ALA A 1 71 ? -4.216 3.577 2.207 1.00 97.12 71 ALA A N 1
ATOM 547 C CA . ALA A 1 71 ? -5.594 3.711 2.666 1.00 97.12 71 ALA A CA 1
ATOM 548 C C . ALA A 1 71 ? -6.031 5.159 2.425 1.00 97.12 71 ALA A C 1
ATOM 550 O O . ALA A 1 71 ? -5.436 6.074 2.997 1.00 97.12 71 ALA A O 1
ATOM 551 N N . ASP A 1 72 ? -7.022 5.366 1.561 1.00 94.25 72 ASP A N 1
ATOM 552 C CA . ASP A 1 72 ? -7.514 6.700 1.195 1.00 94.25 72 ASP A CA 1
ATOM 553 C C . ASP A 1 72 ? -8.685 7.110 2.098 1.00 94.25 72 ASP A C 1
ATOM 555 O O . ASP A 1 72 ? -9.854 7.117 1.715 1.00 94.25 72 ASP A O 1
ATOM 559 N N . ARG A 1 73 ? -8.365 7.348 3.373 1.00 95.00 73 ARG A N 1
ATOM 560 C CA . ARG A 1 73 ? -9.307 7.816 4.395 1.00 95.00 73 ARG A CA 1
ATOM 561 C C . ARG A 1 73 ? -8.608 8.844 5.278 1.00 95.00 73 ARG A C 1
ATOM 563 O O . ARG A 1 73 ? -7.427 8.704 5.582 1.00 95.00 73 ARG A O 1
ATOM 570 N N . ALA A 1 74 ? -9.340 9.868 5.710 1.00 95.06 74 ALA A N 1
ATOM 571 C CA . ALA A 1 74 ? -8.767 11.022 6.408 1.00 95.06 74 ALA A CA 1
ATOM 572 C C . ALA A 1 74 ? -8.018 10.678 7.714 1.00 95.06 74 ALA A C 1
ATOM 574 O O . ALA A 1 74 ? -7.076 11.374 8.075 1.00 95.06 74 ALA A O 1
ATOM 575 N N . ASP A 1 75 ? -8.408 9.609 8.411 1.00 93.81 75 ASP A N 1
ATOM 576 C CA . ASP A 1 75 ? -7.799 9.139 9.665 1.00 93.81 75 ASP A CA 1
ATOM 577 C C . ASP A 1 75 ? -6.786 7.987 9.467 1.00 93.81 75 ASP A C 1
ATOM 579 O O . ASP A 1 75 ? -6.278 7.423 10.441 1.00 93.81 75 ASP A O 1
ATOM 583 N N . ALA A 1 76 ? -6.447 7.633 8.220 1.00 94.50 76 ALA A N 1
ATOM 584 C CA . ALA A 1 76 ? -5.530 6.532 7.907 1.00 94.50 76 ALA A CA 1
ATOM 585 C C . ALA A 1 76 ? -4.153 6.682 8.558 1.00 94.50 76 ALA A C 1
ATOM 587 O O . ALA A 1 76 ? -3.602 5.718 9.098 1.00 94.50 76 ALA A O 1
ATOM 588 N N . GLU A 1 77 ? -3.611 7.898 8.548 1.00 95.94 77 GLU A N 1
ATOM 589 C CA . GLU A 1 77 ? -2.310 8.193 9.144 1.00 95.94 77 GLU A CA 1
ATOM 590 C C . GLU A 1 77 ? -2.329 7.986 10.666 1.00 95.94 77 GLU A C 1
ATOM 592 O O . GLU A 1 77 ? -1.447 7.320 11.218 1.00 95.94 77 GLU A O 1
ATOM 597 N N . ALA A 1 78 ? -3.383 8.464 11.330 1.00 96.38 78 ALA A N 1
ATOM 598 C CA . ALA A 1 78 ? -3.585 8.297 12.764 1.00 96.38 78 ALA A CA 1
ATOM 599 C C . ALA A 1 78 ? -3.662 6.816 13.164 1.00 96.38 78 ALA A C 1
ATOM 601 O O . ALA A 1 78 ? -3.047 6.393 14.142 1.00 96.38 78 ALA A O 1
ATOM 602 N N . HIS A 1 79 ? -4.340 5.982 12.374 1.00 95.94 79 HIS A N 1
ATOM 603 C CA . HIS A 1 79 ? -4.392 4.543 12.631 1.00 95.94 79 HIS A CA 1
ATOM 604 C C . HIS A 1 79 ? -3.055 3.823 12.371 1.00 95.94 79 HIS A C 1
ATOM 606 O O . HIS A 1 79 ? -2.731 2.852 13.067 1.00 95.94 79 HIS A O 1
ATOM 612 N N . GLU A 1 80 ? -2.239 4.273 11.416 1.00 96.00 80 GLU A N 1
ATOM 613 C CA . GLU A 1 80 ? -0.958 3.622 11.102 1.00 96.00 80 GLU A CA 1
ATOM 614 C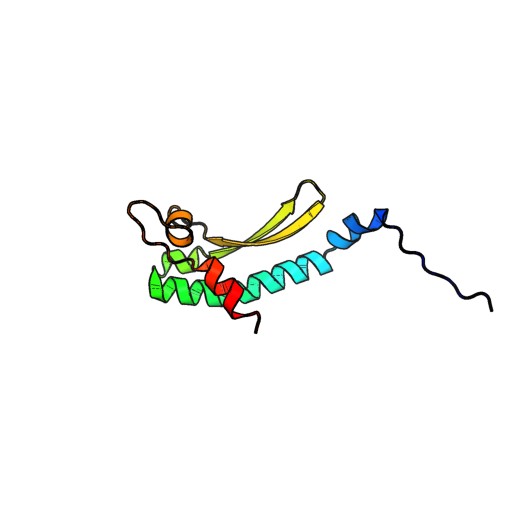 C . GLU A 1 80 ? 0.168 4.014 12.079 1.00 96.00 80 GLU A C 1
ATOM 616 O O . GLU A 1 80 ? 0.969 3.159 12.494 1.00 96.00 80 GLU A O 1
ATOM 621 N N . TYR A 1 81 ? 0.211 5.283 12.494 1.00 96.44 81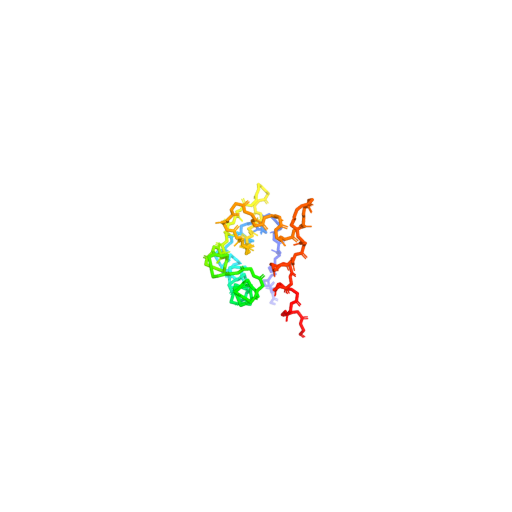 TYR A N 1
ATOM 622 C CA . TYR A 1 81 ? 1.306 5.847 13.294 1.00 96.44 81 TYR A CA 1
ATOM 623 C C . TYR A 1 81 ? 0.918 6.201 14.733 1.00 96.44 81 TYR A C 1
ATOM 625 O O . TYR A 1 81 ? 1.788 6.162 15.606 1.00 96.44 81 TYR A O 1
ATOM 633 N N . GLY A 1 82 ? -0.370 6.405 15.006 1.00 96.25 82 GLY A N 1
ATOM 634 C CA . GLY A 1 82 ? -0.883 6.906 16.279 1.00 96.25 82 GLY A CA 1
ATOM 635 C C . GLY A 1 82 ? -0.804 8.429 16.384 1.00 96.25 82 GLY A C 1
ATOM 636 O O . GLY A 1 82 ? 0.047 9.062 15.762 1.00 96.25 82 GLY A O 1
ATOM 637 N N . ASP A 1 83 ? -1.671 9.003 17.212 1.00 96.31 83 ASP A N 1
ATOM 638 C CA . ASP A 1 83 ? -1.647 10.416 17.598 1.00 96.31 83 ASP A CA 1
ATOM 639 C C . ASP A 1 83 ? -2.088 10.587 19.070 1.00 96.31 83 ASP A C 1
ATOM 641 O O . ASP A 1 83 ? -2.109 9.621 19.837 1.00 96.31 83 ASP A O 1
ATOM 645 N N . SER A 1 84 ? -2.394 11.815 19.502 1.00 95.56 84 SER A N 1
ATOM 646 C CA . SER A 1 84 ? -2.813 12.111 20.882 1.00 95.56 84 SER A CA 1
ATOM 647 C C . SER A 1 84 ? -4.169 11.509 21.274 1.00 95.56 84 SER A C 1
ATOM 649 O O . SER A 1 84 ? -4.455 11.381 22.464 1.00 95.56 84 SER A O 1
ATOM 65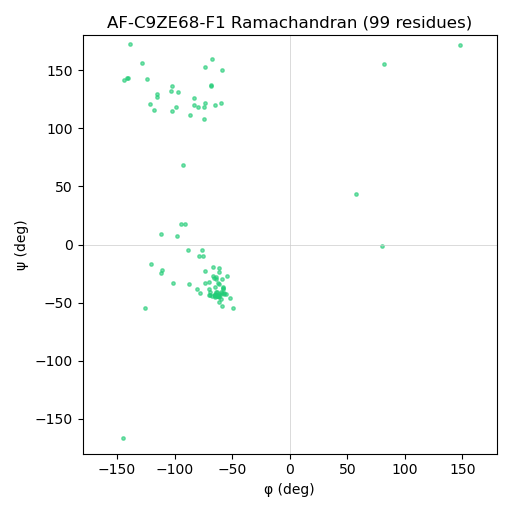1 N N . THR A 1 85 ? -4.998 11.149 20.299 1.00 95.19 85 THR A N 1
ATOM 652 C CA . THR A 1 85 ? -6.371 10.647 20.464 1.00 95.19 85 THR A CA 1
ATOM 653 C C . THR A 1 85 ? -6.588 9.248 19.884 1.00 95.19 85 THR A C 1
ATOM 655 O O . THR A 1 85 ? -7.545 8.570 20.256 1.00 95.19 85 THR A O 1
ATOM 658 N N . THR A 1 86 ? -5.681 8.783 19.028 1.00 94.56 86 THR A N 1
ATOM 659 C CA . THR A 1 86 ? -5.801 7.555 18.246 1.00 94.56 86 THR A CA 1
ATOM 660 C C . THR A 1 86 ? -4.647 6.620 18.567 1.00 94.56 86 THR A C 1
ATOM 662 O O . THR A 1 86 ? -3.474 6.930 18.355 1.00 94.56 86 THR A O 1
ATOM 665 N N . ALA A 1 87 ? -4.976 5.424 19.051 1.00 94.12 87 ALA A N 1
ATOM 666 C CA . ALA A 1 87 ? -3.977 4.393 19.284 1.00 94.12 87 ALA A CA 1
ATOM 667 C C . ALA A 1 87 ? -3.406 3.866 17.958 1.00 94.12 87 ALA A C 1
ATOM 669 O O . ALA A 1 87 ? -4.142 3.539 17.024 1.00 94.12 87 ALA A O 1
ATOM 670 N N . ARG A 1 88 ? -2.084 3.691 17.919 1.00 96.50 88 ARG A N 1
ATOM 671 C CA . ARG A 1 88 ? -1.373 3.110 16.778 1.00 96.50 88 ARG A CA 1
ATOM 672 C C . ARG A 1 88 ? -1.766 1.643 16.550 1.00 96.50 88 ARG A C 1
ATOM 674 O O . ARG A 1 88 ? -1.489 0.795 17.397 1.00 96.50 88 ARG A O 1
ATOM 681 N N . ARG A 1 89 ? -2.313 1.322 15.371 1.00 95.62 89 ARG A N 1
ATOM 682 C CA . ARG A 1 89 ? -2.696 -0.044 14.939 1.00 95.62 89 ARG A CA 1
ATOM 683 C C . ARG A 1 89 ? -1.698 -0.687 13.981 1.00 95.62 89 ARG A C 1
ATOM 685 O O . ARG A 1 89 ? -1.478 -1.901 14.041 1.00 95.62 89 ARG A O 1
ATOM 692 N N . ARG A 1 90 ? -1.059 0.133 13.136 1.00 95.56 90 ARG A N 1
ATOM 693 C CA . ARG A 1 90 ? -0.039 -0.286 12.159 1.00 95.56 90 A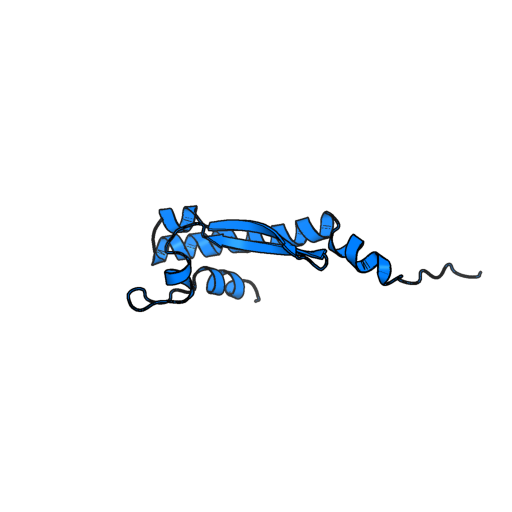RG A CA 1
ATOM 694 C C . ARG A 1 90 ? -0.553 -1.362 11.183 1.00 95.56 90 ARG A C 1
ATOM 696 O O . ARG A 1 90 ? 0.125 -2.370 10.967 1.00 95.56 90 ARG A O 1
ATOM 703 N N . ILE A 1 91 ? -1.776 -1.198 10.675 1.00 96.25 91 ILE A N 1
ATOM 704 C CA . ILE A 1 91 ? -2.481 -2.186 9.842 1.00 96.25 91 ILE A CA 1
ATOM 705 C C . ILE A 1 91 ? -1.679 -2.513 8.580 1.00 96.25 91 ILE A C 1
ATOM 707 O O . ILE A 1 91 ? -1.365 -3.683 8.341 1.00 96.25 91 ILE A O 1
ATOM 711 N N . LEU A 1 92 ? -1.276 -1.495 7.813 1.00 95.62 92 LEU A N 1
ATOM 712 C CA . LEU A 1 92 ? -0.549 -1.687 6.555 1.00 95.62 92 LEU A CA 1
ATOM 713 C C . LEU A 1 92 ? 0.840 -2.266 6.829 1.00 95.62 92 LEU A C 1
ATOM 715 O O . LEU A 1 92 ? 1.262 -3.248 6.211 1.00 95.62 92 LEU A O 1
ATOM 719 N N . GLY A 1 93 ? 1.533 -1.720 7.832 1.00 94.62 93 GLY A N 1
ATOM 720 C CA . GLY A 1 93 ? 2.848 -2.201 8.220 1.00 94.62 93 GLY A CA 1
ATOM 721 C C . GLY A 1 93 ? 2.842 -3.636 8.753 1.00 94.62 93 GLY A C 1
ATOM 722 O O . GLY A 1 93 ? 3.858 -4.320 8.627 1.00 94.62 93 GLY A O 1
ATOM 723 N N . ARG A 1 94 ? 1.756 -4.103 9.381 1.00 95.25 94 ARG A N 1
ATOM 724 C CA . ARG A 1 94 ? 1.598 -5.497 9.839 1.00 95.25 94 ARG A CA 1
ATOM 725 C C . ARG A 1 94 ? 1.246 -6.432 8.687 1.00 95.25 94 ARG A C 1
ATOM 727 O O . ARG A 1 94 ? 1.840 -7.506 8.595 1.00 95.25 94 ARG A O 1
ATOM 734 N N . ALA A 1 95 ? 0.356 -6.009 7.792 1.00 94.75 95 ALA A N 1
ATOM 735 C CA . ALA A 1 95 ? -0.011 -6.783 6.612 1.00 94.75 95 ALA A CA 1
ATOM 736 C C . ALA A 1 95 ? 1.212 -7.109 5.740 1.00 94.75 95 ALA A C 1
ATOM 738 O O . ALA A 1 95 ? 1.382 -8.258 5.335 1.00 94.75 95 ALA A O 1
ATOM 739 N N . ALA A 1 96 ? 2.109 -6.137 5.541 1.00 92.50 96 ALA A N 1
ATOM 740 C CA . ALA A 1 96 ? 3.329 -6.325 4.757 1.00 92.50 96 ALA A CA 1
ATOM 741 C C . ALA A 1 96 ? 4.283 -7.381 5.354 1.00 92.50 96 ALA A C 1
ATOM 743 O O . ALA A 1 96 ? 4.759 -8.245 4.630 1.00 92.50 96 ALA A O 1
ATOM 744 N N . ARG A 1 97 ? 4.517 -7.370 6.677 1.00 88.06 97 ARG A N 1
ATOM 745 C CA . ARG A 1 97 ? 5.481 -8.282 7.336 1.00 88.06 97 ARG A CA 1
ATOM 746 C C . ARG A 1 97 ? 5.016 -9.732 7.446 1.00 88.06 97 ARG A C 1
ATOM 748 O O . ARG A 1 97 ? 5.833 -10.624 7.621 1.00 88.06 97 ARG A O 1
ATOM 755 N N . THR A 1 98 ? 3.712 -9.976 7.392 1.00 68.38 98 THR A N 1
ATOM 756 C CA . THR A 1 98 ? 3.145 -11.310 7.665 1.00 68.38 98 THR A CA 1
ATOM 757 C C . THR A 1 98 ? 3.351 -12.290 6.494 1.00 68.38 98 THR A C 1
ATOM 759 O O . THR A 1 98 ? 2.996 -13.451 6.610 1.00 68.38 98 THR A O 1
ATOM 762 N N . GLY A 1 99 ? 3.899 -11.844 5.355 1.00 58.34 99 GLY A N 1
ATOM 763 C CA . GLY A 1 99 ? 4.154 -12.693 4.178 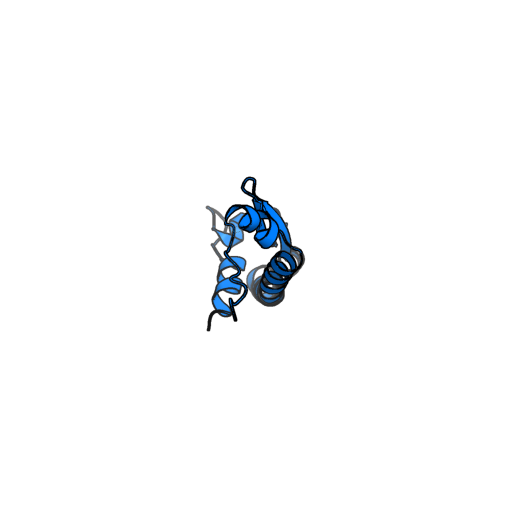1.00 58.34 99 GLY A CA 1
ATOM 764 C C . GLY A 1 99 ? 5.626 -12.933 3.853 1.00 58.34 99 GLY A C 1
ATOM 765 O O . GLY A 1 99 ? 5.894 -13.448 2.776 1.00 58.34 99 GLY A O 1
ATOM 766 N N . ASP A 1 100 ? 6.547 -12.530 4.735 1.00 56.47 100 ASP A N 1
ATOM 767 C CA . ASP A 1 100 ? 8.002 -12.689 4.554 1.00 56.47 100 ASP A CA 1
ATOM 768 C C . ASP A 1 100 ? 8.557 -13.971 5.226 1.00 56.47 100 ASP A C 1
ATOM 770 O O . ASP A 1 100 ? 9.757 -14.072 5.478 1.00 56.47 100 ASP A O 1
ATOM 774 N N . THR A 1 101 ? 7.692 -14.937 5.555 1.00 42.44 101 THR A N 1
ATOM 775 C CA . THR A 1 101 ? 8.062 -16.287 6.032 1.00 42.44 101 THR A CA 1
ATOM 776 C C . THR A 1 101 ? 8.199 -17.256 4.874 1.00 42.44 101 THR A C 1
ATOM 778 O O . THR A 1 101 ? 9.197 -18.006 4.854 1.00 42.44 101 THR A O 1
#

Secondary structure (DSSP, 8-state):
--PPPPPP-GGGHHHHHHSHHHHHHHHHHHHTTHHHHHHHHHHHT-HHHHHTEEEEEEE-TTS-EEEEEEE-STTHHHHHH--SSS----HHHHHHHTT--

Radius of gyration: 18.76 Å; Cα contacts (8 Å, |Δi|>4): 125; chains: 1; bounding box: 50×32×53 Å